Protein AF-A0A7S1EHH1-F1 (afdb_monomer_lite)

Sequence (112 aa):
LADAHSISLFSVFREVNNYAKAQGLAPLRCRETDIHAIRNSQRGKLVSESLFEPTPPEPAAYIAAAQNQFRSAFFAALQRMVKSKGTGAGYVQQIMDISMQDAAALHGELSR

Radius of gyration: 22.88 Å; chains: 1; bounding box: 48×23×61 Å

Secondary structure (DSSP, 8-state):
-HHHHT--HHHHHHHHHHHHHHTTPPPPSS-HHHHHHHHHHS----HHHHHHSSSSPPHHHHHHHHHHTT---HHHHHHHHHHHH---HHHHHHHHT--HHHHHHHHHHHH-

Foldseek 3Di:
DCVVVVHQLLVVLVVQQVVCVVVVHDRDPDDSVVSVVVSVVPDDDDPCCVQDPPPPHQLVSVVVCCCPVVVDCVLVVVLCCCQPVVDALVVQCVVVVDDSVSSNRNSVVSPD

pLDDT: mean 91.25, std 5.53, range [69.75, 97.06]

Organism: Hemiselmis andersenii (NCBI:txid464988)

Structure (mmCIF, N/CA/C/O backbone):
data_AF-A0A7S1EHH1-F1
#
_entry.id   AF-A0A7S1EHH1-F1
#
loop_
_atom_site.group_PDB
_atom_site.id
_atom_site.type_symbol
_atom_site.label_atom_id
_atom_site.label_alt_id
_atom_site.label_comp_id
_atom_site.label_asym_id
_atom_site.label_entity_id
_atom_site.label_seq_id
_atom_site.pdbx_PDB_ins_code
_atom_site.Cartn_x
_atom_site.Cartn_y
_atom_site.Cartn_z
_atom_site.occupancy
_atom_site.B_iso_or_equiv
_atom_site.auth_seq_id
_atom_site.auth_comp_id
_atom_site.auth_asym_id
_atom_site.auth_atom_id
_atom_site.pdbx_PDB_model_num
ATOM 1 N N . LEU A 1 1 ? -8.254 -10.305 23.421 1.00 71.69 1 LEU A N 1
ATOM 2 C CA . LEU A 1 1 ? -9.423 -10.096 22.533 1.00 71.69 1 LEU A CA 1
ATOM 3 C C . LEU A 1 1 ? -9.110 -9.110 21.414 1.00 71.69 1 LEU A C 1
ATOM 5 O O . LEU A 1 1 ? -9.121 -9.547 20.278 1.00 71.69 1 LEU A O 1
ATOM 9 N N . ALA A 1 2 ? -8.790 -7.842 21.705 1.00 79.56 2 ALA A N 1
ATOM 10 C CA . ALA A 1 2 ? -8.463 -6.851 20.668 1.00 79.56 2 ALA A CA 1
ATOM 11 C C . ALA A 1 2 ? -7.288 -7.298 19.774 1.00 79.56 2 ALA A C 1
ATOM 13 O O . ALA A 1 2 ? -7.487 -7.541 18.587 1.00 79.56 2 ALA A O 1
ATOM 14 N N . ASP A 1 3 ? -6.116 -7.535 20.369 1.00 80.62 3 ASP A N 1
ATOM 15 C CA . ASP A 1 3 ? -4.911 -7.934 19.622 1.00 80.62 3 ASP A CA 1
ATOM 16 C C . ASP A 1 3 ? -5.065 -9.299 18.944 1.00 80.62 3 ASP A C 1
ATOM 18 O O . ASP A 1 3 ? -4.748 -9.455 17.769 1.00 80.62 3 ASP A O 1
ATOM 22 N N . ALA A 1 4 ? -5.636 -10.270 19.664 1.00 84.25 4 ALA A N 1
ATOM 23 C CA . ALA A 1 4 ? -5.846 -11.634 19.173 1.00 84.25 4 ALA A CA 1
ATOM 24 C C . ALA A 1 4 ? -6.743 -11.716 17.921 1.00 84.25 4 ALA A C 1
ATOM 26 O O . ALA A 1 4 ? -6.663 -12.697 17.188 1.00 84.25 4 ALA A O 1
ATOM 27 N N . HIS A 1 5 ? -7.593 -10.711 17.681 1.00 82.38 5 HIS A N 1
ATOM 28 C CA . HIS A 1 5 ? -8.510 -10.670 16.538 1.00 82.38 5 HIS A CA 1
ATOM 29 C C . HIS A 1 5 ? -8.266 -9.483 15.597 1.00 82.38 5 HIS A C 1
ATOM 31 O O . HIS A 1 5 ? -9.054 -9.275 14.678 1.00 82.38 5 HIS A O 1
ATOM 37 N N . SER A 1 6 ? -7.211 -8.693 15.821 1.00 82.19 6 SER A N 1
ATOM 38 C CA . SER A 1 6 ? -6.944 -7.458 15.067 1.00 82.19 6 SER A CA 1
ATOM 39 C C . SER A 1 6 ? -8.146 -6.494 15.034 1.00 82.19 6 SER A C 1
ATOM 41 O O . SER A 1 6 ? -8.424 -5.849 14.025 1.00 82.19 6 SER A O 1
ATOM 43 N N . ILE A 1 7 ? -8.874 -6.394 16.151 1.00 85.38 7 ILE A N 1
ATOM 44 C CA . ILE A 1 7 ? -10.033 -5.507 16.318 1.00 85.38 7 ILE A CA 1
ATOM 45 C C . ILE A 1 7 ? -9.607 -4.301 17.153 1.00 85.38 7 ILE A C 1
ATOM 47 O O . ILE A 1 7 ? -8.879 -4.440 18.134 1.00 85.38 7 ILE A O 1
ATOM 51 N N . SER A 1 8 ? -10.111 -3.113 16.810 1.00 87.38 8 SER A N 1
ATOM 52 C CA . SER A 1 8 ? -9.893 -1.915 17.622 1.00 87.38 8 SER A CA 1
ATOM 53 C C . SER A 1 8 ? -10.293 -2.150 19.083 1.00 87.38 8 SER A C 1
ATOM 55 O O . SER A 1 8 ? -11.409 -2.594 19.365 1.00 87.38 8 SER A O 1
ATOM 57 N N . LEU A 1 9 ? -9.421 -1.770 20.023 1.00 90.12 9 LEU A N 1
ATOM 58 C CA . LEU A 1 9 ? -9.713 -1.808 21.460 1.00 90.12 9 LEU A CA 1
ATOM 59 C C . LEU A 1 9 ? -11.041 -1.111 21.796 1.00 90.12 9 LEU A C 1
ATOM 61 O O . LEU A 1 9 ? -11.812 -1.591 22.626 1.00 90.12 9 LEU A O 1
ATOM 65 N N . PHE A 1 10 ? -11.338 -0.008 21.106 1.00 91.94 10 PHE A N 1
ATOM 66 C CA . PHE A 1 10 ? -12.583 0.730 21.287 1.00 91.94 10 PHE A CA 1
ATOM 67 C C . PHE A 1 10 ? -13.813 -0.078 20.851 1.00 91.94 10 PHE A C 1
ATOM 69 O O . PHE A 1 10 ? -14.832 -0.067 21.540 1.00 91.94 10 PHE A O 1
ATOM 76 N N . SER A 1 11 ? -13.716 -0.831 19.753 1.00 92.69 11 SER A N 1
ATOM 77 C CA . SER A 1 11 ? -14.789 -1.726 19.311 1.00 92.69 11 SER A CA 1
ATOM 78 C C . SER A 1 11 ? -15.042 -2.836 20.329 1.00 92.69 11 SER A C 1
ATOM 80 O O . SER A 1 11 ? -16.194 -3.092 20.662 1.00 92.69 11 SER A O 1
ATOM 82 N N . VAL A 1 12 ? -13.989 -3.437 20.896 1.00 92.88 12 VAL A N 1
ATOM 83 C CA . VAL A 1 12 ? -14.136 -4.444 21.963 1.00 92.88 12 VAL A CA 1
ATOM 84 C C . VAL A 1 12 ? -14.838 -3.847 23.185 1.00 92.88 12 VAL A C 1
ATOM 86 O O . VAL A 1 12 ? -15.781 -4.444 23.697 1.00 92.88 12 VAL A O 1
ATOM 89 N N . PHE A 1 13 ? -14.433 -2.653 23.627 1.00 94.06 13 PHE A N 1
ATOM 90 C CA . PHE A 1 13 ? -15.089 -1.949 24.734 1.00 94.06 13 PHE A CA 1
ATOM 91 C C . PHE A 1 13 ? -16.586 -1.718 24.471 1.00 94.06 13 PHE A C 1
ATOM 93 O O . PHE A 1 13 ? -17.415 -1.983 25.346 1.00 94.06 13 PHE A O 1
ATOM 100 N N . ARG A 1 14 ? -16.945 -1.264 23.262 1.00 94.56 14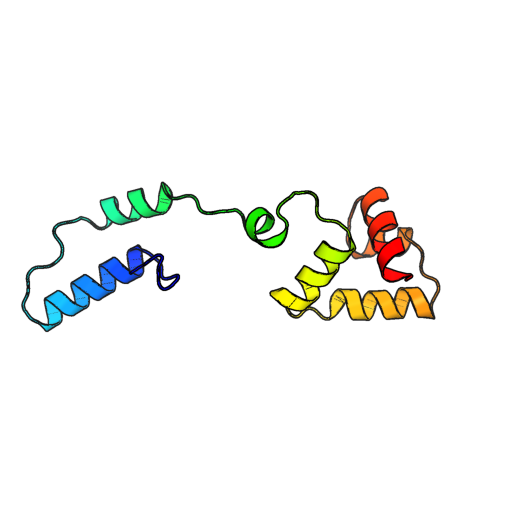 ARG A N 1
ATOM 101 C CA . ARG A 1 14 ? -18.347 -1.052 22.882 1.00 94.56 14 ARG A CA 1
ATOM 102 C C . ARG A 1 14 ? -19.142 -2.351 22.887 1.00 94.56 14 ARG A C 1
ATOM 104 O O . ARG A 1 14 ? -20.210 -2.383 23.490 1.00 94.56 14 ARG A O 1
ATOM 111 N N . GLU A 1 15 ? -18.622 -3.412 22.278 1.00 95.00 15 GLU A N 1
ATOM 112 C CA . GLU A 1 15 ? -19.358 -4.676 22.186 1.00 95.00 15 GLU A CA 1
ATOM 113 C C . GLU A 1 15 ? -19.511 -5.378 23.535 1.00 95.00 15 GLU A C 1
ATOM 115 O O . GLU A 1 15 ? -20.575 -5.925 23.820 1.00 95.00 15 GLU A O 1
ATOM 120 N N . VAL A 1 16 ? -18.519 -5.289 24.425 1.00 94.56 16 VAL A N 1
ATOM 121 C CA . VAL A 1 16 ? -18.663 -5.818 25.791 1.00 94.56 16 VAL A CA 1
ATOM 122 C C . VAL A 1 16 ? -19.746 -5.060 26.565 1.00 94.56 16 VAL A C 1
ATOM 124 O O . VAL A 1 16 ? -20.556 -5.680 27.252 1.00 94.56 16 VAL A O 1
ATOM 127 N N . ASN A 1 17 ? -19.820 -3.734 26.427 1.00 94.81 17 ASN A N 1
ATOM 128 C CA . ASN A 1 17 ? -20.876 -2.945 27.066 1.00 94.81 17 ASN A CA 1
ATOM 129 C C . ASN A 1 17 ? -22.260 -3.194 26.446 1.00 94.81 17 ASN A C 1
ATOM 131 O O . ASN A 1 17 ? -23.249 -3.259 27.179 1.00 94.81 17 ASN A O 1
ATOM 135 N N . ASN A 1 18 ? -22.345 -3.374 25.124 1.00 95.25 18 ASN A N 1
ATOM 136 C CA . ASN A 1 18 ? -23.582 -3.771 24.445 1.00 95.25 18 ASN A CA 1
ATOM 137 C C . ASN A 1 18 ? -24.078 -5.125 24.966 1.00 95.25 18 ASN A C 1
ATOM 139 O O . ASN A 1 18 ? -25.257 -5.268 25.293 1.00 95.25 18 ASN A O 1
ATOM 143 N N . TYR A 1 19 ? -23.169 -6.096 25.097 1.00 96.19 19 TYR A N 1
ATOM 144 C CA . TYR A 1 19 ? -23.466 -7.407 25.662 1.00 96.19 19 TYR A CA 1
ATOM 145 C C . TYR A 1 19 ? -23.945 -7.302 27.114 1.00 96.19 19 TYR A C 1
ATOM 147 O O . TYR A 1 19 ? -24.993 -7.850 27.450 1.00 96.19 19 TYR A O 1
ATOM 155 N N . ALA A 1 20 ? -23.236 -6.551 27.965 1.00 95.50 20 ALA A N 1
ATOM 156 C CA . ALA A 1 20 ? -23.631 -6.347 29.358 1.00 95.50 20 ALA A CA 1
ATOM 157 C C . ALA A 1 20 ? -25.045 -5.758 29.456 1.00 95.50 20 ALA A C 1
ATOM 159 O O . ALA A 1 20 ? -25.883 -6.287 30.182 1.00 95.50 20 ALA A O 1
ATOM 160 N N . LYS A 1 21 ? -25.350 -4.739 28.643 1.00 95.56 21 LYS A N 1
ATOM 161 C CA . LYS A 1 21 ? -26.686 -4.137 28.562 1.00 95.56 21 LYS A CA 1
ATOM 162 C C . LYS A 1 21 ? -27.758 -5.151 28.153 1.00 95.56 21 LYS A C 1
ATOM 164 O O . LYS A 1 21 ? -28.824 -5.170 28.759 1.00 95.56 21 LYS A O 1
ATOM 169 N N . ALA A 1 22 ? -27.486 -5.988 27.152 1.00 96.81 22 ALA A N 1
ATOM 170 C CA . ALA A 1 22 ? -28.425 -7.013 26.692 1.00 96.81 22 ALA A CA 1
ATOM 171 C C . ALA A 1 22 ? -28.687 -8.102 27.749 1.00 96.81 22 ALA A C 1
ATOM 173 O O . ALA A 1 22 ? -29.780 -8.656 27.794 1.00 96.81 22 ALA A O 1
ATOM 174 N N . GLN A 1 23 ? -27.705 -8.379 28.610 1.00 96.88 23 GLN A N 1
ATOM 175 C CA . GLN A 1 23 ? -27.795 -9.367 29.692 1.00 96.88 23 GLN A CA 1
ATOM 176 C C . GLN A 1 23 ? -28.217 -8.765 31.045 1.00 96.88 23 GLN A C 1
ATOM 178 O O . GLN A 1 23 ? -28.225 -9.468 32.052 1.00 96.88 23 GLN A O 1
ATOM 183 N N . GLY A 1 24 ? -28.532 -7.466 31.102 1.00 95.38 24 GLY A N 1
ATOM 184 C CA . GLY A 1 24 ? -28.862 -6.777 32.356 1.00 95.38 24 GLY A CA 1
ATOM 185 C C . GLY A 1 24 ? -27.696 -6.689 33.351 1.00 95.38 24 GLY A C 1
ATOM 186 O O . GLY A 1 24 ? -27.911 -6.478 34.542 1.00 95.38 24 GLY A O 1
ATOM 187 N N . LEU A 1 25 ? -26.461 -6.861 32.879 1.00 95.62 25 LEU A N 1
ATOM 188 C CA . LEU A 1 25 ? -25.244 -6.741 33.672 1.00 95.62 25 LEU A CA 1
ATOM 189 C C . LEU A 1 25 ? -24.769 -5.284 33.715 1.00 95.62 25 LEU A C 1
ATOM 191 O O . LEU A 1 25 ? -25.049 -4.478 32.824 1.00 95.62 25 LEU A O 1
ATOM 195 N N . ALA A 1 26 ? -23.995 -4.950 34.746 1.00 92.50 26 ALA A N 1
ATOM 196 C CA . ALA A 1 26 ? -23.359 -3.643 34.832 1.00 92.50 26 ALA A CA 1
ATOM 197 C C . ALA A 1 26 ? -22.318 -3.460 33.706 1.00 92.50 26 ALA A C 1
ATOM 199 O O . ALA A 1 26 ? -21.577 -4.402 33.406 1.00 92.50 26 ALA A O 1
ATOM 200 N N . PRO A 1 27 ? -22.219 -2.259 33.105 1.00 91.62 27 PRO A N 1
ATOM 201 C CA . PRO A 1 27 ? -21.183 -1.960 32.123 1.00 91.62 27 PRO A CA 1
ATOM 202 C C . PRO A 1 27 ? -19.788 -2.002 32.757 1.00 91.62 27 PRO A C 1
ATOM 204 O O . PRO A 1 27 ? -19.624 -1.935 33.981 1.00 91.62 27 PRO A O 1
ATOM 207 N N . LEU A 1 28 ? -18.763 -2.078 31.907 1.00 90.75 28 LEU A N 1
ATOM 208 C CA . LEU A 1 28 ? -17.374 -2.014 32.347 1.00 90.75 28 LEU A CA 1
ATOM 209 C C . LEU A 1 28 ? -17.110 -0.716 33.120 1.00 90.75 28 LEU A C 1
ATOM 211 O O . LEU A 1 28 ? -17.536 0.368 32.724 1.00 90.75 28 LEU A O 1
ATOM 215 N N . ARG A 1 29 ? -16.356 -0.824 34.220 1.00 89.88 29 ARG A N 1
ATOM 216 C CA . ARG A 1 29 ? -15.986 0.305 35.091 1.00 89.88 29 ARG A CA 1
ATOM 217 C C . ARG A 1 29 ? -14.824 1.124 34.514 1.00 89.88 29 ARG A C 1
ATOM 219 O O . ARG A 1 29 ? -13.831 1.361 35.193 1.00 89.88 29 ARG A O 1
ATOM 226 N N . CYS A 1 30 ? -14.923 1.526 33.256 1.00 87.62 30 CYS A N 1
ATOM 227 C CA . CYS A 1 30 ? -13.953 2.394 32.597 1.00 87.62 30 CYS A CA 1
ATOM 228 C C . CYS A 1 30 ? -14.681 3.410 31.718 1.00 87.62 30 CYS A C 1
ATOM 230 O O . CYS A 1 30 ? -15.730 3.115 31.140 1.00 87.62 30 CYS A O 1
ATOM 232 N N . ARG A 1 31 ? -14.144 4.630 31.638 1.00 90.94 31 ARG A N 1
ATOM 233 C CA . ARG A 1 31 ? -14.732 5.676 30.800 1.00 90.94 31 ARG A CA 1
ATOM 234 C C . ARG A 1 31 ? -14.197 5.539 29.387 1.00 90.94 31 ARG A C 1
ATOM 236 O O . ARG A 1 31 ? -13.054 5.144 29.170 1.00 90.94 31 ARG A O 1
ATOM 243 N N . GLU A 1 32 ? -15.000 5.959 28.421 1.00 91.31 32 GLU A N 1
ATOM 244 C CA . GLU A 1 32 ? -14.589 6.017 27.019 1.00 91.31 32 GLU A CA 1
ATOM 245 C C . GLU A 1 32 ? -13.296 6.834 26.819 1.00 91.31 32 GLU A C 1
ATOM 247 O O . GLU A 1 32 ? -12.426 6.440 26.045 1.00 91.31 32 GLU A O 1
ATOM 252 N N . THR A 1 33 ? -13.117 7.922 27.576 1.00 92.44 33 THR A N 1
ATOM 253 C CA . THR A 1 33 ? -11.892 8.738 27.557 1.00 92.44 33 THR A CA 1
ATOM 254 C C . THR A 1 33 ? -10.644 7.937 27.917 1.00 92.44 33 THR A C 1
ATOM 256 O O . THR A 1 33 ? -9.594 8.131 27.309 1.00 92.44 33 THR A O 1
ATOM 259 N N . ASP A 1 34 ? -10.764 7.015 28.874 1.00 92.19 34 ASP A N 1
ATOM 260 C CA . ASP A 1 34 ? -9.653 6.182 29.331 1.00 92.19 34 ASP A CA 1
ATOM 261 C C . ASP A 1 34 ? -9.274 5.165 28.231 1.00 92.19 34 ASP A C 1
ATOM 263 O O . ASP A 1 34 ? -8.095 4.922 27.976 1.00 92.19 34 ASP A O 1
ATOM 267 N N . ILE A 1 35 ? -10.265 4.644 27.493 1.00 92.31 35 ILE A N 1
ATOM 268 C CA . ILE A 1 35 ? -10.049 3.742 26.349 1.00 92.31 35 ILE A CA 1
ATOM 269 C C . ILE A 1 35 ? -9.357 4.459 25.186 1.00 92.31 35 ILE A C 1
ATOM 271 O O . ILE A 1 35 ? -8.417 3.913 24.605 1.00 92.31 35 ILE A O 1
ATOM 275 N N . HIS A 1 36 ? -9.778 5.683 24.850 1.00 90.31 36 HIS A N 1
ATOM 276 C CA . HIS A 1 36 ? -9.122 6.474 23.800 1.00 90.31 36 HIS A CA 1
ATOM 277 C C . HIS A 1 36 ? -7.679 6.826 24.166 1.00 90.31 36 HIS A C 1
ATOM 279 O O . HIS A 1 36 ? -6.805 6.759 23.301 1.00 90.31 36 HIS A O 1
ATOM 285 N N . ALA A 1 37 ? -7.409 7.144 25.436 1.00 90.12 37 ALA A N 1
ATOM 286 C CA . ALA A 1 37 ? -6.055 7.411 25.917 1.00 90.12 37 ALA A CA 1
ATOM 287 C C . ALA A 1 37 ? -5.138 6.187 25.748 1.00 90.12 37 ALA A C 1
ATOM 289 O O . ALA A 1 37 ? -4.048 6.319 25.194 1.00 90.12 37 ALA A O 1
ATOM 290 N N . ILE A 1 38 ? 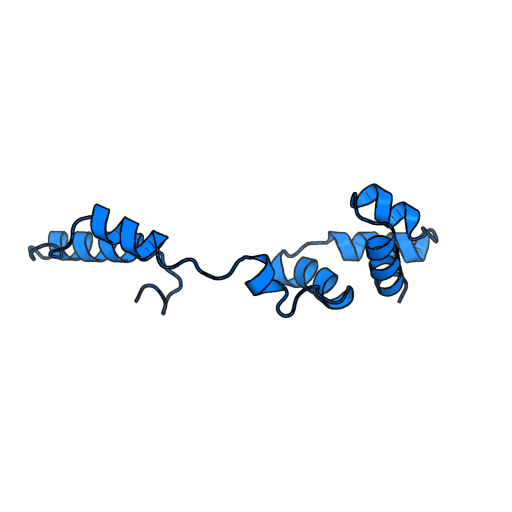-5.602 4.995 26.143 1.00 89.56 38 ILE A N 1
ATOM 291 C CA . ILE A 1 38 ? -4.849 3.738 25.982 1.00 89.56 38 ILE A CA 1
ATOM 292 C C . ILE A 1 38 ? -4.647 3.396 24.501 1.00 89.56 38 ILE A C 1
ATOM 294 O O . ILE A 1 38 ? -3.553 3.023 24.087 1.00 89.56 38 ILE A O 1
ATOM 298 N N . ARG A 1 39 ? -5.684 3.553 23.672 1.00 85.56 39 ARG A N 1
ATOM 299 C CA . ARG A 1 39 ? -5.576 3.302 22.229 1.00 85.56 39 ARG A CA 1
ATOM 300 C C . ARG A 1 39 ? -4.515 4.195 21.584 1.00 85.56 39 ARG A C 1
ATOM 302 O O . ARG A 1 39 ? -3.761 3.734 20.737 1.00 85.56 39 ARG A O 1
ATOM 309 N N . ASN A 1 40 ? -4.472 5.470 21.962 1.00 85.00 40 ASN A N 1
ATOM 310 C CA . ASN A 1 40 ? -3.532 6.424 21.381 1.00 85.00 40 ASN A CA 1
ATOM 311 C C . ASN A 1 40 ? -2.103 6.253 21.927 1.00 85.00 40 ASN A C 1
ATOM 313 O O . ASN A 1 40 ? -1.155 6.600 21.226 1.00 85.00 40 ASN A O 1
ATOM 317 N N . SER A 1 41 ? -1.929 5.729 23.146 1.00 84.25 41 SER A N 1
ATOM 318 C CA . SER A 1 41 ? -0.598 5.453 23.706 1.00 84.25 41 SER A CA 1
ATOM 319 C C . SER A 1 41 ? 0.056 4.212 23.093 1.00 84.25 41 SER A C 1
ATOM 321 O O . SER A 1 41 ? 1.280 4.145 23.002 1.00 84.25 41 SER A O 1
ATOM 323 N N . GLN A 1 42 ? -0.740 3.260 22.604 1.00 78.56 42 GLN A N 1
ATOM 324 C CA . GLN A 1 42 ? -0.268 2.093 21.859 1.00 78.56 42 GLN A CA 1
ATOM 325 C C . GLN A 1 42 ? -0.056 2.426 20.378 1.00 78.56 42 GLN A C 1
ATOM 327 O O . GLN A 1 42 ? -0.755 1.919 19.498 1.00 78.56 42 GLN A O 1
ATOM 332 N N . ARG A 1 43 ? 0.915 3.297 20.079 1.00 69.75 43 ARG A N 1
ATOM 333 C CA . ARG A 1 43 ? 1.314 3.552 18.691 1.00 69.75 43 ARG A CA 1
ATOM 334 C C . ARG A 1 43 ? 1.878 2.253 18.103 1.00 69.75 43 ARG A C 1
ATOM 336 O O . ARG A 1 43 ? 2.979 1.840 18.451 1.00 69.75 43 ARG A O 1
ATOM 343 N N . GLY A 1 44 ? 1.086 1.593 17.258 1.00 76.75 44 GLY A N 1
ATOM 344 C CA . GLY A 1 44 ? 1.519 0.421 16.502 1.00 76.75 44 GLY A CA 1
ATOM 345 C C . GLY A 1 44 ? 2.604 0.767 15.481 1.00 76.75 44 GLY A C 1
ATOM 346 O O . GLY A 1 44 ? 2.942 1.940 15.290 1.00 76.75 44 GLY A O 1
ATOM 347 N N . LYS A 1 45 ? 3.122 -0.263 14.804 1.00 82.69 45 LYS A N 1
ATOM 348 C CA . LYS A 1 45 ? 4.086 -0.087 13.714 1.00 82.69 45 LYS A CA 1
ATOM 349 C C . LYS A 1 45 ? 3.513 0.801 12.612 1.00 82.69 45 LYS A C 1
ATOM 351 O O . LYS A 1 45 ? 2.321 0.745 12.297 1.00 82.69 45 LYS A O 1
ATOM 356 N N . LEU A 1 46 ? 4.377 1.594 11.993 1.00 86.88 46 LEU A N 1
ATOM 357 C CA . LEU A 1 46 ? 4.075 2.277 10.748 1.00 86.88 46 LEU A CA 1
ATOM 358 C C . LEU A 1 46 ? 3.737 1.245 9.667 1.00 86.88 46 LEU A C 1
ATOM 360 O O . LEU A 1 46 ? 4.185 0.096 9.689 1.00 86.88 46 LEU A O 1
ATOM 364 N N . VAL A 1 47 ? 2.968 1.676 8.669 1.00 85.81 47 VAL A N 1
ATOM 365 C CA . VAL A 1 47 ? 2.699 0.841 7.492 1.00 85.81 47 VAL A CA 1
ATOM 366 C C . VAL A 1 47 ? 4.014 0.479 6.799 1.00 85.81 47 VAL A C 1
ATOM 368 O O . VAL A 1 47 ? 4.211 -0.673 6.438 1.00 85.81 47 VAL A O 1
ATOM 371 N N . SER A 1 48 ? 4.951 1.425 6.690 1.00 87.81 48 SER A N 1
ATOM 372 C CA . SER A 1 48 ? 6.286 1.170 6.139 1.00 87.81 48 SER A CA 1
ATOM 373 C C . SER A 1 48 ? 7.061 0.120 6.935 1.00 87.81 48 SER A C 1
ATOM 375 O O . SER A 1 48 ? 7.627 -0.782 6.336 1.00 87.81 48 SER A O 1
ATOM 377 N N . GLU A 1 49 ? 7.040 0.188 8.265 1.00 89.44 49 GLU A N 1
ATOM 378 C CA . GLU A 1 49 ? 7.690 -0.795 9.145 1.00 89.44 49 GLU A CA 1
ATOM 379 C C . GLU A 1 49 ? 7.064 -2.186 8.993 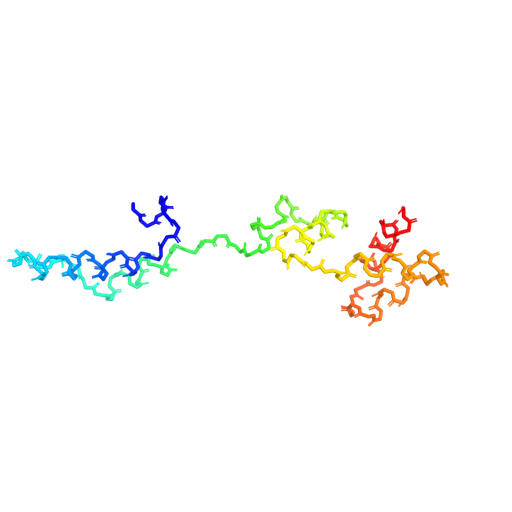1.00 89.44 49 GLU A C 1
ATOM 381 O O . GLU A 1 49 ? 7.754 -3.197 8.920 1.00 89.44 49 GLU A O 1
ATOM 386 N N . SER A 1 50 ? 5.739 -2.238 8.873 1.00 88.12 50 SER A N 1
ATOM 387 C CA . SER A 1 50 ? 5.009 -3.497 8.703 1.00 88.12 50 SER A CA 1
ATOM 388 C C . SER A 1 50 ? 5.254 -4.150 7.338 1.00 88.12 50 SER A C 1
ATOM 390 O O . SER A 1 50 ? 5.133 -5.365 7.216 1.00 88.12 50 SER A O 1
ATOM 392 N N . LEU A 1 51 ? 5.568 -3.354 6.312 1.00 89.69 51 LEU A N 1
ATOM 393 C CA . LEU A 1 51 ? 5.780 -3.830 4.942 1.00 89.69 51 LEU A CA 1
ATOM 394 C C . LEU A 1 51 ? 7.252 -4.067 4.595 1.00 89.69 51 LEU A C 1
ATOM 396 O O . LEU A 1 51 ? 7.538 -4.904 3.742 1.00 89.69 51 LEU A O 1
ATOM 400 N N . PHE A 1 52 ? 8.168 -3.307 5.197 1.00 91.38 52 PHE A N 1
ATOM 401 C CA . PHE A 1 52 ? 9.524 -3.117 4.682 1.00 91.38 52 PHE A CA 1
ATOM 402 C C . PHE A 1 52 ? 10.606 -3.131 5.767 1.00 91.38 52 PHE A C 1
ATOM 404 O O . PHE A 1 52 ? 11.646 -2.514 5.577 1.00 91.38 52 PHE A O 1
ATOM 411 N N . GLU A 1 53 ? 10.400 -3.787 6.910 1.00 86.25 53 GLU A N 1
ATOM 412 C CA . GLU A 1 53 ? 11.487 -4.001 7.874 1.00 86.25 53 GLU A CA 1
ATOM 413 C C . GLU A 1 53 ? 12.475 -5.080 7.370 1.00 86.25 53 GLU A C 1
ATOM 415 O O . GLU A 1 53 ? 12.041 -6.204 7.098 1.00 86.25 53 GLU A O 1
ATOM 420 N N . PRO A 1 54 ? 13.795 -4.795 7.285 1.00 84.31 54 PRO A N 1
ATOM 421 C CA . PRO A 1 54 ? 14.470 -3.522 7.577 1.00 84.31 54 PRO A CA 1
ATOM 422 C C . PRO A 1 54 ? 14.401 -2.505 6.420 1.00 84.31 54 PRO A C 1
ATOM 424 O O . PRO A 1 54 ? 14.467 -2.872 5.249 1.00 84.31 54 PRO A O 1
ATOM 427 N N . THR A 1 55 ? 14.327 -1.212 6.758 1.00 84.81 55 THR A N 1
ATOM 428 C CA . THR A 1 55 ? 14.269 -0.113 5.779 1.00 84.81 55 THR A CA 1
ATOM 429 C C . THR A 1 55 ? 15.660 0.449 5.439 1.00 84.81 55 THR A C 1
ATOM 431 O O . THR A 1 55 ? 16.463 0.611 6.363 1.00 84.81 55 THR A O 1
ATOM 434 N N . PRO A 1 56 ? 15.919 0.879 4.185 1.00 87.06 56 PRO A N 1
ATOM 435 C CA . PRO A 1 56 ? 15.012 0.824 3.036 1.00 87.06 56 PRO A CA 1
ATOM 436 C C . PRO A 1 56 ? 14.911 -0.595 2.443 1.00 87.06 56 PRO A C 1
ATOM 438 O O . PRO A 1 56 ? 15.886 -1.342 2.496 1.00 87.06 56 PRO A O 1
ATOM 441 N N . PRO A 1 57 ? 13.751 -0.978 1.875 1.00 92.38 57 PRO A N 1
ATOM 442 C CA . PRO A 1 57 ? 13.601 -2.278 1.235 1.00 92.38 57 PRO A CA 1
ATOM 443 C C . PRO A 1 57 ? 14.411 -2.357 -0.061 1.00 92.38 57 PRO A C 1
ATOM 445 O O . PRO A 1 57 ? 14.535 -1.376 -0.794 1.00 92.38 57 PRO A O 1
ATOM 448 N N . GLU A 1 58 ? 14.860 -3.562 -0.400 1.00 93.75 58 GLU A N 1
ATOM 449 C CA . GLU A 1 58 ? 15.382 -3.853 -1.736 1.00 93.75 58 GLU A CA 1
ATOM 450 C C . GLU A 1 58 ? 14.300 -3.631 -2.817 1.00 93.75 58 GLU A C 1
ATOM 452 O O . GLU A 1 58 ? 13.116 -3.900 -2.562 1.00 93.75 58 GLU A O 1
ATOM 457 N N . PRO A 1 59 ? 14.665 -3.225 -4.051 1.00 95.00 59 PRO A N 1
ATOM 458 C CA . PRO A 1 59 ? 13.714 -2.985 -5.143 1.00 95.00 59 PRO A CA 1
ATOM 459 C C . PRO A 1 59 ? 12.731 -4.140 -5.380 1.00 95.00 59 PRO A C 1
ATOM 461 O O . PRO A 1 59 ? 11.532 -3.918 -5.557 1.00 95.00 59 PRO A O 1
ATOM 464 N N . ALA A 1 60 ? 13.216 -5.383 -5.314 1.00 94.88 60 ALA A N 1
ATOM 465 C CA . ALA A 1 60 ? 12.389 -6.577 -5.470 1.00 94.88 60 ALA A CA 1
ATOM 466 C C . ALA A 1 60 ? 11.324 -6.703 -4.368 1.00 94.88 60 ALA A C 1
ATOM 468 O O . ALA A 1 60 ? 10.172 -7.029 -4.656 1.00 94.88 60 ALA A O 1
ATOM 469 N N . ALA A 1 61 ? 11.679 -6.404 -3.114 1.00 94.38 61 ALA A N 1
ATOM 470 C CA . ALA A 1 61 ? 10.746 -6.439 -1.991 1.00 94.38 61 ALA A CA 1
ATOM 471 C C . ALA A 1 61 ? 9.683 -5.335 -2.115 1.00 94.38 61 ALA A C 1
ATOM 473 O O . ALA A 1 61 ? 8.501 -5.583 -1.871 1.00 94.38 61 ALA A O 1
ATOM 474 N N . TYR A 1 62 ? 10.079 -4.143 -2.573 1.00 94.50 62 TYR A N 1
ATOM 475 C CA . TYR A 1 62 ? 9.152 -3.045 -2.844 1.00 94.50 62 TYR A CA 1
ATOM 476 C C . TYR A 1 62 ? 8.130 -3.403 -3.937 1.00 94.50 62 TYR A C 1
ATOM 478 O O . TYR A 1 62 ? 6.919 -3.254 -3.742 1.00 94.50 62 TYR A O 1
ATOM 486 N N . ILE A 1 63 ? 8.603 -3.953 -5.063 1.00 95.00 63 ILE A N 1
ATOM 487 C CA . ILE A 1 63 ? 7.751 -4.418 -6.169 1.00 95.00 63 ILE A CA 1
ATOM 488 C C . ILE A 1 63 ? 6.813 -5.542 -5.702 1.00 95.00 63 ILE A C 1
ATOM 490 O O . ILE A 1 63 ? 5.611 -5.510 -5.985 1.00 95.00 63 ILE A O 1
ATOM 494 N N . ALA A 1 64 ? 7.335 -6.513 -4.949 1.00 94.06 64 ALA A N 1
ATOM 495 C CA . ALA A 1 64 ? 6.551 -7.625 -4.427 1.00 94.06 64 ALA A CA 1
ATOM 496 C C . ALA A 1 64 ? 5.451 -7.157 -3.464 1.00 94.06 64 ALA A C 1
ATOM 498 O O . ALA A 1 64 ? 4.330 -7.659 -3.538 1.00 94.06 64 ALA A O 1
ATOM 499 N N . ALA A 1 65 ? 5.716 -6.174 -2.599 1.00 94.19 65 ALA A N 1
ATOM 500 C CA . ALA A 1 65 ? 4.701 -5.627 -1.699 1.00 94.19 65 ALA A CA 1
ATOM 501 C C . ALA A 1 65 ? 3.542 -4.977 -2.472 1.00 94.19 65 ALA A C 1
ATOM 503 O O . ALA A 1 65 ? 2.375 -5.219 -2.153 1.00 94.19 65 ALA A O 1
ATOM 504 N N . ALA A 1 66 ? 3.838 -4.222 -3.536 1.00 93.00 66 ALA A N 1
ATOM 505 C CA . ALA A 1 66 ? 2.816 -3.643 -4.410 1.00 93.00 66 ALA A CA 1
ATOM 506 C C . ALA A 1 66 ? 1.893 -4.717 -5.017 1.00 93.00 66 ALA A C 1
ATOM 508 O O . ALA A 1 66 ? 0.671 -4.550 -5.043 1.00 93.00 66 ALA A O 1
ATOM 509 N N . GLN A 1 67 ? 2.456 -5.841 -5.462 1.00 92.62 67 GLN A N 1
ATOM 510 C CA . GLN A 1 67 ? 1.678 -6.929 -6.049 1.00 92.62 67 GLN A CA 1
ATOM 511 C C . GLN A 1 67 ? 0.938 -7.767 -4.999 1.00 92.62 67 GLN A C 1
ATOM 513 O O . GLN A 1 67 ? -0.239 -8.066 -5.171 1.00 92.62 67 GLN A O 1
ATOM 518 N N . ASN A 1 68 ? 1.595 -8.150 -3.909 1.00 93.12 68 ASN A N 1
ATOM 519 C CA . ASN A 1 68 ? 1.056 -9.133 -2.970 1.00 93.12 68 ASN A CA 1
ATOM 520 C C . ASN A 1 68 ? 0.120 -8.497 -1.942 1.00 93.12 68 ASN A C 1
ATOM 522 O O . ASN A 1 68 ? -0.952 -9.036 -1.668 1.00 93.12 68 ASN A O 1
ATOM 526 N N . GLN A 1 69 ? 0.496 -7.333 -1.404 1.00 92.69 69 GLN A N 1
ATOM 527 C CA . GLN A 1 69 ? -0.285 -6.667 -0.366 1.00 92.69 69 GLN A CA 1
ATOM 528 C C . GLN A 1 69 ? -1.388 -5.794 -0.961 1.00 92.69 69 GLN A C 1
ATOM 530 O O . GLN A 1 69 ? -2.523 -5.814 -0.488 1.00 92.69 69 GLN A O 1
ATOM 535 N N . PHE A 1 70 ? -1.063 -5.043 -2.014 1.00 92.00 70 PHE A N 1
ATOM 536 C CA . PHE A 1 70 ? -1.994 -4.094 -2.627 1.00 92.00 70 PHE A CA 1
ATOM 537 C C . PHE A 1 70 ? -2.680 -4.639 -3.879 1.00 92.00 70 PHE A C 1
ATOM 539 O O . PHE A 1 70 ? -3.532 -3.955 -4.444 1.00 92.00 70 PHE A O 1
ATOM 546 N N . ARG A 1 71 ? -2.333 -5.861 -4.319 1.00 93.56 71 ARG A N 1
ATOM 547 C CA . ARG A 1 71 ? -2.887 -6.490 -5.534 1.00 93.56 71 ARG A CA 1
ATOM 548 C C . ARG A 1 71 ? -2.751 -5.595 -6.767 1.00 93.56 71 ARG A C 1
ATOM 550 O O . ARG A 1 71 ? -3.586 -5.625 -7.668 1.00 93.56 71 ARG A O 1
ATOM 557 N N . SER A 1 72 ? -1.702 -4.775 -6.793 1.00 96.00 72 SER A N 1
ATOM 558 C CA . SER A 1 72 ? -1.485 -3.792 -7.843 1.00 96.00 72 SER A CA 1
ATOM 559 C C . SER A 1 72 ? -0.888 -4.445 -9.084 1.00 96.00 72 SER A C 1
ATOM 561 O O . SER A 1 72 ? 0.106 -5.167 -9.012 1.00 96.00 72 SER A O 1
ATOM 563 N N . ALA A 1 73 ? -1.453 -4.127 -10.248 1.00 95.75 73 ALA A N 1
ATOM 564 C CA . ALA A 1 73 ? -0.898 -4.510 -11.546 1.00 95.75 73 ALA A CA 1
ATOM 565 C C . ALA A 1 73 ? 0.173 -3.526 -12.059 1.00 95.75 73 ALA A C 1
ATOM 567 O O . ALA A 1 73 ? 0.698 -3.718 -13.157 1.00 95.75 73 ALA A O 1
ATOM 568 N N . PHE A 1 74 ? 0.484 -2.471 -11.295 1.00 96.00 74 PHE A N 1
ATOM 569 C CA . PHE A 1 74 ? 1.335 -1.363 -11.734 1.00 96.00 74 PHE A CA 1
ATOM 570 C C . PHE A 1 74 ? 2.717 -1.831 -12.200 1.00 96.00 74 PHE A C 1
ATOM 572 O O . PHE A 1 74 ? 3.068 -1.633 -13.362 1.00 96.00 74 PHE A O 1
ATOM 579 N N . PHE A 1 75 ? 3.477 -2.515 -11.339 1.00 95.44 75 PHE A N 1
ATOM 580 C CA . PHE A 1 75 ? 4.831 -2.946 -11.692 1.00 95.44 75 PHE A CA 1
ATOM 581 C C . PHE A 1 75 ? 4.854 -4.036 -12.758 1.00 95.44 75 PHE A C 1
ATO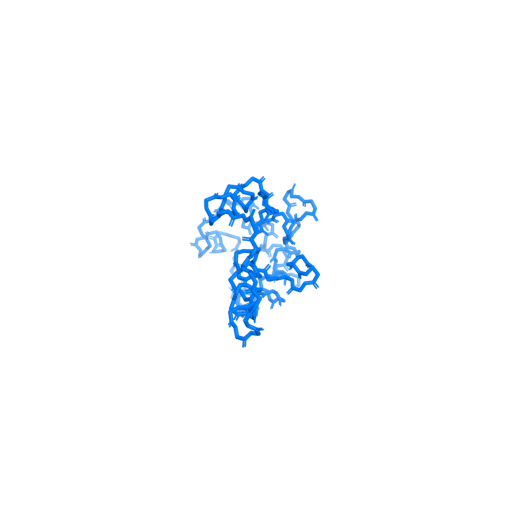M 583 O O . PHE A 1 75 ? 5.736 -4.016 -13.607 1.00 95.44 75 PHE A O 1
ATOM 590 N N . ALA A 1 76 ? 3.850 -4.915 -12.806 1.00 94.62 76 ALA A N 1
ATOM 591 C CA . ALA A 1 76 ? 3.720 -5.882 -13.894 1.00 94.62 76 ALA A CA 1
ATOM 592 C C . ALA A 1 76 ? 3.505 -5.187 -15.253 1.00 94.62 76 ALA A C 1
ATOM 594 O O . ALA A 1 76 ? 4.089 -5.578 -16.265 1.00 94.62 76 ALA A O 1
ATOM 595 N N . ALA A 1 77 ? 2.682 -4.134 -15.297 1.00 94.31 77 ALA A N 1
ATOM 596 C CA . ALA A 1 77 ? 2.486 -3.340 -16.506 1.00 94.31 77 ALA A CA 1
ATOM 597 C C . ALA A 1 77 ? 3.746 -2.546 -16.880 1.00 94.31 77 ALA A C 1
ATOM 599 O O . ALA A 1 77 ? 4.144 -2.545 -18.048 1.00 94.31 77 ALA A O 1
ATOM 600 N N . LEU A 1 78 ? 4.398 -1.928 -15.893 1.00 94.69 78 LEU A N 1
ATOM 601 C CA . LEU A 1 78 ? 5.629 -1.173 -16.086 1.00 94.69 78 LEU A CA 1
ATOM 602 C C . LEU A 1 78 ? 6.771 -2.067 -16.588 1.00 94.69 78 LEU A C 1
ATOM 604 O O . LEU A 1 78 ? 7.452 -1.696 -17.539 1.00 94.69 78 LEU A O 1
ATOM 608 N N . GLN A 1 79 ? 6.919 -3.276 -16.042 1.00 94.81 79 GLN A N 1
ATOM 609 C CA . GLN A 1 79 ? 7.916 -4.257 -16.474 1.00 94.81 79 GLN A CA 1
ATOM 610 C C . GLN A 1 79 ? 7.750 -4.617 -17.955 1.00 94.81 79 GLN A C 1
ATOM 612 O O . GLN A 1 79 ? 8.715 -4.602 -18.719 1.00 94.81 79 GLN A O 1
ATOM 617 N N . ARG A 1 80 ? 6.512 -4.884 -18.401 1.00 93.12 80 ARG A N 1
ATOM 618 C CA . ARG A 1 80 ? 6.225 -5.148 -19.823 1.00 93.12 80 ARG A CA 1
ATOM 619 C C . ARG A 1 80 ? 6.608 -3.968 -20.708 1.00 93.12 80 ARG A C 1
ATOM 621 O O . ARG A 1 80 ? 7.112 -4.170 -21.811 1.00 93.12 80 ARG A O 1
ATOM 628 N N . MET A 1 81 ? 6.368 -2.743 -20.251 1.00 91.25 81 MET A N 1
ATOM 629 C CA . MET A 1 81 ? 6.726 -1.546 -21.007 1.00 91.25 81 MET A CA 1
ATOM 630 C C . MET A 1 81 ? 8.243 -1.356 -21.094 1.00 91.25 81 MET A C 1
ATOM 632 O O . MET A 1 81 ? 8.747 -1.122 -22.190 1.00 91.25 81 MET A O 1
ATOM 636 N N . VAL A 1 82 ? 8.963 -1.549 -19.983 1.00 93.00 82 VAL A N 1
ATOM 637 C CA . VAL A 1 82 ? 10.434 -1.520 -19.939 1.00 93.00 82 VAL A CA 1
ATOM 638 C C . VAL A 1 82 ? 11.029 -2.525 -20.921 1.00 93.00 82 VAL A C 1
ATOM 640 O O . VAL A 1 82 ? 11.845 -2.144 -21.758 1.00 93.00 82 VAL A O 1
ATOM 643 N N . LYS A 1 83 ? 10.546 -3.773 -20.905 1.00 90.44 83 LYS A N 1
ATOM 644 C CA . LYS A 1 83 ? 11.040 -4.838 -21.791 1.00 90.44 83 LYS A CA 1
ATOM 645 C C . LYS A 1 83 ? 10.673 -4.641 -23.265 1.00 90.44 83 LYS A C 1
ATOM 647 O O . LYS A 1 83 ? 11.464 -4.985 -24.132 1.00 90.44 83 LYS A O 1
ATOM 652 N N . SER A 1 84 ? 9.486 -4.107 -23.563 1.00 89.81 84 SER A N 1
ATOM 653 C CA . SER A 1 84 ? 9.006 -3.968 -24.951 1.00 89.81 84 SER A CA 1
ATOM 654 C C . SER A 1 84 ? 9.499 -2.709 -25.660 1.00 89.81 84 SER A C 1
ATOM 656 O O . SER A 1 84 ? 9.733 -2.748 -26.864 1.00 89.81 84 SER A O 1
ATOM 658 N N . LYS A 1 85 ? 9.636 -1.589 -24.941 1.00 85.88 85 LYS A N 1
ATOM 659 C CA . LYS A 1 85 ? 9.989 -0.285 -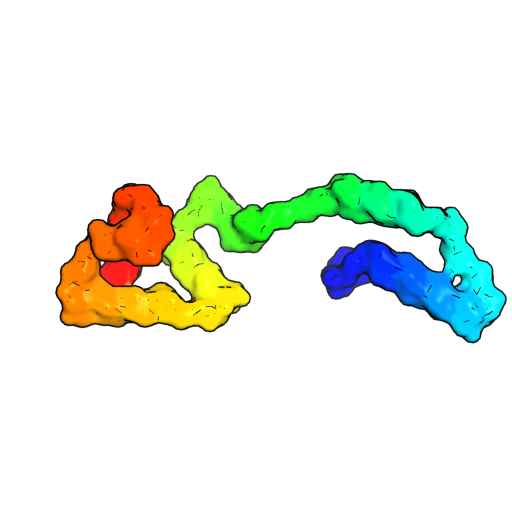25.524 1.00 85.88 85 LYS A CA 1
ATOM 660 C C . LYS A 1 85 ? 11.423 0.153 -25.228 1.00 85.88 85 LYS A C 1
ATOM 662 O O . LYS A 1 85 ? 11.836 1.193 -25.730 1.00 85.88 85 LYS A O 1
ATOM 667 N N . GLY A 1 86 ? 12.161 -0.587 -24.396 1.00 76.38 86 GLY A N 1
ATOM 668 C CA . GLY A 1 86 ? 13.507 -0.202 -23.967 1.00 76.38 86 GLY A CA 1
ATOM 669 C C . GLY A 1 86 ? 13.527 1.096 -23.154 1.00 76.38 86 GLY A C 1
ATOM 670 O O . GLY A 1 86 ? 14.512 1.830 -23.186 1.00 76.38 86 GLY A O 1
ATOM 671 N N . THR A 1 87 ? 12.435 1.423 -22.451 1.00 85.75 87 THR A N 1
ATOM 672 C CA . THR A 1 87 ? 12.378 2.628 -21.610 1.00 85.75 87 THR A CA 1
ATOM 673 C C . THR A 1 87 ? 13.384 2.516 -20.465 1.00 85.75 87 THR A C 1
ATOM 675 O O . THR A 1 87 ? 13.346 1.547 -19.707 1.00 85.75 87 THR A O 1
ATOM 678 N N . GLY A 1 88 ? 14.275 3.504 -20.347 1.00 91.31 88 GLY A N 1
ATOM 679 C CA . GLY A 1 88 ? 15.317 3.559 -19.317 1.00 91.31 88 GLY A CA 1
ATOM 680 C C . GLY A 1 88 ? 14.841 4.112 -17.969 1.00 91.31 88 GLY A C 1
ATOM 681 O O . GLY A 1 88 ? 13.695 4.539 -17.818 1.00 91.31 88 GLY A O 1
ATOM 682 N N . ALA A 1 89 ? 15.758 4.172 -17.001 1.00 94.88 89 ALA A N 1
ATOM 683 C CA . ALA A 1 89 ? 15.502 4.661 -15.643 1.00 94.88 89 ALA A CA 1
ATOM 684 C C . ALA A 1 89 ? 14.873 6.067 -15.581 1.00 94.88 89 ALA A C 1
ATOM 686 O O . ALA A 1 89 ? 13.999 6.296 -14.753 1.00 94.88 89 ALA A O 1
ATOM 687 N N . GLY A 1 90 ? 15.226 6.985 -16.490 1.00 95.31 90 GLY A N 1
ATOM 688 C CA . GLY A 1 90 ? 14.627 8.330 -16.524 1.00 95.31 90 GLY A CA 1
ATOM 689 C C . GLY A 1 90 ? 13.113 8.323 -16.772 1.00 95.31 90 GLY A C 1
ATOM 690 O O . GLY A 1 90 ? 12.388 9.157 -16.239 1.00 95.31 90 GLY A O 1
ATOM 691 N N . TYR A 1 91 ? 12.605 7.333 -17.513 1.00 94.38 91 TYR A N 1
ATOM 692 C CA . TYR A 1 91 ? 11.164 7.169 -17.685 1.00 94.38 91 TYR A CA 1
ATOM 693 C C . TYR A 1 91 ? 10.497 6.710 -16.380 1.00 94.38 91 TYR A C 1
ATOM 695 O O . TYR A 1 91 ? 9.475 7.267 -15.993 1.00 94.38 91 TYR A O 1
ATOM 703 N N . VAL A 1 92 ? 11.096 5.734 -15.681 1.00 95.62 92 VAL A N 1
ATOM 704 C CA . VAL A 1 92 ? 10.629 5.258 -14.362 1.00 95.62 92 VAL A CA 1
ATOM 705 C C . VAL A 1 92 ? 10.607 6.409 -13.355 1.00 95.62 92 VAL A C 1
ATOM 707 O O . VAL A 1 92 ? 9.620 6.578 -12.644 1.00 95.62 92 VAL A O 1
ATOM 710 N N . GLN A 1 93 ? 11.653 7.239 -13.360 1.00 97.00 93 GLN 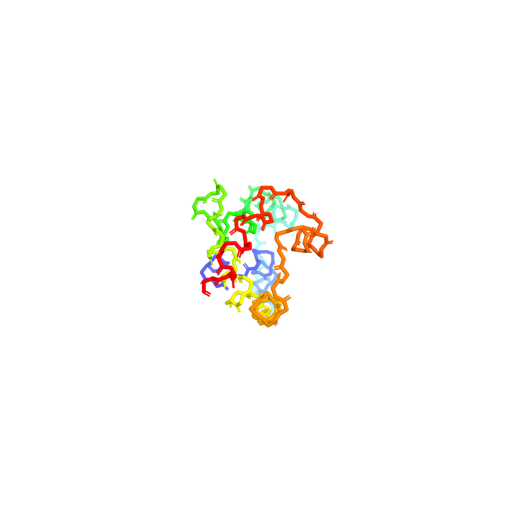A N 1
ATOM 711 C CA . GLN A 1 93 ? 11.753 8.436 -12.532 1.00 97.00 93 GLN A CA 1
ATOM 712 C C . GLN A 1 93 ? 10.563 9.376 -12.755 1.00 97.00 93 GLN A C 1
ATOM 714 O O . GLN A 1 93 ? 9.917 9.784 -11.796 1.00 97.00 93 GLN A O 1
ATOM 719 N N . GLN A 1 94 ? 10.251 9.680 -14.018 1.00 95.00 94 GLN A N 1
ATOM 720 C CA . GLN A 1 94 ? 9.194 10.622 -14.375 1.00 95.00 94 GLN A CA 1
ATOM 721 C C . GLN A 1 94 ? 7.799 10.124 -13.981 1.00 95.00 94 GLN A C 1
ATOM 723 O O . GLN A 1 94 ? 6.989 10.906 -13.495 1.00 95.00 94 GLN A O 1
ATOM 728 N N . ILE A 1 95 ? 7.490 8.843 -14.204 1.00 94.62 95 ILE A N 1
ATOM 729 C CA . ILE A 1 95 ? 6.143 8.323 -13.921 1.00 94.62 95 ILE A CA 1
ATOM 730 C C . ILE A 1 95 ? 5.886 8.099 -12.427 1.00 94.62 95 ILE A C 1
ATOM 732 O O . ILE A 1 95 ? 4.730 8.096 -12.013 1.00 94.62 95 ILE A O 1
ATOM 736 N N . MET A 1 96 ? 6.940 7.855 -11.642 1.00 94.81 96 MET A N 1
ATOM 737 C CA . MET A 1 96 ? 6.835 7.591 -10.206 1.00 94.81 96 MET A CA 1
ATOM 738 C C . MET A 1 96 ? 7.123 8.827 -9.350 1.00 94.81 96 MET A C 1
ATOM 740 O O . MET A 1 96 ? 6.825 8.787 -8.162 1.00 94.81 96 MET A O 1
ATOM 744 N N . ASP A 1 97 ? 7.681 9.890 -9.940 1.00 96.62 97 ASP A N 1
ATOM 745 C CA . ASP A 1 97 ? 8.127 11.106 -9.247 1.00 96.62 97 ASP A CA 1
ATOM 746 C C . ASP A 1 97 ? 9.083 10.794 -8.078 1.00 96.62 97 ASP A C 1
ATOM 748 O O . ASP A 1 97 ? 8.845 11.125 -6.918 1.00 96.62 97 ASP A O 1
ATOM 752 N N . ILE A 1 98 ? 10.162 10.063 -8.390 1.00 95.69 98 ILE A N 1
ATOM 753 C CA . ILE A 1 98 ? 11.160 9.579 -7.418 1.00 95.69 98 ILE A CA 1
ATOM 754 C C . ILE A 1 98 ? 12.575 10.069 -7.742 1.00 95.69 98 ILE A C 1
ATOM 756 O O . ILE A 1 98 ? 12.839 10.657 -8.795 1.00 95.69 98 ILE A O 1
ATOM 760 N N . SER A 1 99 ? 13.522 9.812 -6.835 1.00 96.88 99 SER A N 1
ATOM 761 C CA . SER A 1 99 ? 14.935 10.108 -7.075 1.00 96.88 99 SER A CA 1
ATOM 762 C C . SER A 1 99 ? 15.489 9.284 -8.248 1.00 96.88 99 SER A C 1
ATOM 764 O O . SER A 1 99 ? 15.048 8.163 -8.512 1.00 96.88 99 SER A O 1
ATOM 766 N N . MET A 1 100 ? 16.498 9.812 -8.951 1.00 96.94 100 MET A N 1
ATOM 767 C CA . MET A 1 100 ? 17.156 9.072 -10.039 1.00 96.94 100 MET A CA 1
ATOM 768 C C . MET A 1 100 ? 17.836 7.786 -9.536 1.00 96.94 100 MET A C 1
ATOM 770 O O . MET A 1 100 ? 17.918 6.803 -10.269 1.00 96.94 100 MET A O 1
ATOM 774 N N . GLN A 1 101 ? 18.291 7.772 -8.278 1.00 96.12 101 GLN A N 1
ATOM 775 C CA . GLN A 1 101 ? 18.883 6.593 -7.645 1.00 96.12 101 GLN A CA 1
ATOM 776 C C . GLN A 1 101 ? 17.850 5.468 -7.487 1.00 96.12 101 GLN A C 1
ATOM 778 O O . GLN A 1 101 ? 18.103 4.344 -7.922 1.00 96.12 101 GLN A O 1
ATOM 783 N N . ASP A 1 102 ? 16.672 5.775 -6.938 1.00 95.56 102 ASP A N 1
ATOM 784 C CA . ASP A 1 102 ? 15.597 4.790 -6.762 1.00 95.56 102 ASP A CA 1
ATOM 785 C C . ASP A 1 102 ? 15.054 4.318 -8.114 1.00 95.56 102 ASP A C 1
ATOM 787 O O . ASP A 1 102 ? 14.801 3.130 -8.317 1.00 95.56 102 ASP A O 1
ATOM 791 N N . ALA A 1 103 ? 14.937 5.239 -9.075 1.00 97.06 103 ALA A N 1
ATOM 792 C CA . ALA A 1 103 ? 14.519 4.915 -10.431 1.00 97.06 103 ALA A CA 1
ATOM 793 C C . ALA A 1 103 ? 15.489 3.949 -11.124 1.00 97.06 103 ALA A C 1
ATOM 795 O O . ALA A 1 103 ? 15.042 3.012 -11.784 1.00 97.06 103 ALA A O 1
ATOM 796 N N . ALA A 1 104 ? 16.803 4.140 -10.963 1.00 96.69 104 ALA A N 1
ATOM 797 C CA . ALA A 1 104 ? 17.813 3.234 -11.505 1.00 96.69 104 ALA A CA 1
ATOM 798 C C . ALA A 1 104 ? 17.751 1.845 -10.849 1.00 96.69 104 ALA A C 1
ATOM 800 O O . ALA A 1 104 ? 17.807 0.836 -11.552 1.00 96.69 104 ALA A O 1
ATOM 801 N N . ALA A 1 105 ? 17.571 1.787 -9.527 1.00 96.44 105 ALA A N 1
ATOM 802 C CA . ALA A 1 105 ? 17.452 0.531 -8.792 1.00 96.44 105 ALA A CA 1
ATOM 803 C C . ALA A 1 105 ? 16.191 -0.259 -9.200 1.00 96.44 105 ALA A C 1
ATOM 805 O O . ALA A 1 105 ? 16.271 -1.449 -9.513 1.00 96.44 105 ALA A O 1
ATOM 806 N N . LEU A 1 106 ? 15.035 0.411 -9.282 1.00 96.44 106 LEU A N 1
ATOM 807 C CA . LEU A 1 106 ? 13.784 -0.196 -9.749 1.00 96.44 106 LEU A CA 1
ATOM 808 C C . LEU A 1 106 ? 13.864 -0.611 -11.219 1.00 96.44 106 LEU A C 1
ATOM 810 O O . LEU A 1 106 ? 13.397 -1.689 -11.578 1.00 96.44 106 LEU A O 1
ATOM 814 N N . HIS A 1 107 ? 14.465 0.215 -12.079 1.00 96.75 107 HIS A N 1
ATOM 815 C CA . HIS A 1 107 ? 14.652 -0.118 -13.491 1.00 96.75 107 HIS A CA 1
ATOM 816 C C . HIS A 1 107 ? 15.518 -1.367 -13.677 1.00 96.75 107 HIS A C 1
ATOM 818 O O . HIS A 1 107 ? 15.172 -2.216 -14.500 1.00 96.75 107 HIS A O 1
ATOM 824 N N . GLY A 1 108 ? 16.581 -1.516 -12.881 1.00 95.25 108 GLY A N 1
ATOM 825 C CA . GLY A 1 108 ? 17.412 -2.717 -12.864 1.00 95.25 108 GLY A CA 1
ATOM 826 C C . GLY A 1 108 ? 16.606 -3.980 -12.558 1.00 95.25 108 GLY A C 1
ATOM 827 O O . GLY A 1 108 ? 16.705 -4.961 -13.294 1.00 95.25 108 GLY A O 1
ATOM 828 N N . GLU A 1 109 ? 15.744 -3.938 -11.539 1.00 96.31 109 GLU A N 1
ATOM 829 C CA . GLU A 1 109 ? 14.890 -5.080 -11.188 1.00 96.31 109 GLU A CA 1
ATOM 830 C C . GLU A 1 109 ? 13.805 -5.348 -12.247 1.00 96.31 109 GLU A C 1
ATOM 832 O O . GLU A 1 109 ? 13.538 -6.495 -12.593 1.00 96.31 109 GLU A O 1
ATOM 837 N N . LEU A 1 110 ? 13.212 -4.302 -12.834 1.00 94.94 110 LEU A N 1
ATOM 838 C CA . LEU A 1 110 ? 12.202 -4.434 -13.895 1.00 94.94 110 LEU A CA 1
ATOM 839 C C . LEU A 1 110 ? 12.784 -4.944 -15.224 1.00 94.94 110 LEU A C 1
ATOM 841 O O . LEU A 1 110 ? 12.062 -5.514 -16.046 1.00 94.94 110 LEU A O 1
ATOM 845 N N . SER A 1 111 ? 14.077 -4.731 -15.455 1.00 93.12 111 SER A N 1
ATOM 846 C CA . SER A 1 111 ? 14.763 -5.175 -16.673 1.00 93.12 111 SER A CA 1
ATOM 847 C C . SER A 1 111 ? 15.168 -6.649 -16.630 1.00 93.12 111 SER A C 1
ATOM 849 O O . SER A 1 111 ? 15.446 -7.220 -17.685 1.00 93.12 111 SER A O 1
ATOM 851 N N . ARG A 1 112 ? 15.175 -7.265 -15.441 1.00 86.69 112 ARG A N 1
ATOM 852 C CA . ARG A 1 112 ? 15.445 -8.694 -15.248 1.00 86.69 112 ARG A CA 1
ATOM 853 C C . ARG A 1 112 ? 14.315 -9.561 -15.800 1.00 86.69 112 ARG A C 1
ATOM 855 O O . ARG A 1 112 ? 13.126 -9.179 -15.685 1.00 86.69 112 ARG A O 1
#